Protein AF-A0A6I5CDL0-F1 (afdb_monomer)

Solvent-accessible surface area (backbone atoms only — not comparable to full-atom values): 7994 Å² total; per-residue (Å²): 105,71,70,54,53,53,41,52,72,66,65,59,70,90,68,58,36,69,27,18,25,17,15,25,6,24,58,78,33,23,52,64,50,49,55,54,43,48,54,33,33,76,76,62,32,74,91,63,40,60,92,55,49,63,66,54,26,41,54,48,34,64,11,45,50,50,13,64,75,71,47,25,60,45,36,61,37,51,46,69,58,46,95,45,4,26,60,50,8,37,53,47,34,56,45,36,41,74,72,68,56,21,83,46,57,57,51,29,56,55,83,67,67,88,42,74,68,50,51,50,50,37,49,73,68,64,72,52,76,82,70,83,69,68,70,91,67,50,79,57,88,89,56,94,123

Mean predicted aligned error: 3.12 Å

Secondary structure (DSSP, 8-state):
-HHHHHHHHTT-----GGGEEEEEE-SS-SHHHHHHHHHHHHHH-GGGS-TTHHHHHSTTHHHHHHHHHHT--SEEE----GGGHHHHHHHHHHHHHHTTS-SEEEEEE-----SHHHHHHHHHTT-S----S-GGGS--TT---

Foldseek 3Di:
DVLVVVCVVVVVDDFDQQQEFEQEEEAQFQVVLVVVLVVCCVPPNDVRRDPCSCLRRDRQNVQVVSCVVSSRNLYRHYAHDHPCRFVVSVVVQVVCCVVVSHVYYSGGYDYDPPDPVVVVVCVVVVNAFPDPPDPVPRDDPPDPD

Structure (mmCIF, N/CA/C/O backbone):
data_AF-A0A6I5CDL0-F1
#
_entry.id   AF-A0A6I5CDL0-F1
#
loop_
_atom_site.group_PDB
_atom_site.id
_atom_site.type_symbol
_atom_site.label_atom_id
_atom_site.label_alt_id
_atom_site.label_comp_id
_atom_site.label_asym_id
_atom_site.label_entity_id
_atom_site.label_seq_id
_atom_site.pdbx_PDB_ins_code
_atom_site.Cartn_x
_atom_site.Cartn_y
_atom_site.Cartn_z
_atom_site.occupancy
_atom_site.B_iso_or_equiv
_atom_site.auth_seq_id
_atom_site.auth_comp_id
_atom_site.auth_asym_id
_atom_site.auth_atom_id
_atom_site.pdbx_PDB_model_num
ATOM 1 N N . VAL A 1 1 ? 10.894 3.386 2.087 1.00 89.31 1 VAL A N 1
ATOM 2 C CA . VAL A 1 1 ? 11.680 2.453 2.928 1.00 89.31 1 VAL A CA 1
ATOM 3 C C . VAL A 1 1 ? 11.557 1.040 2.386 1.00 89.31 1 VAL A C 1
ATOM 5 O O . VAL A 1 1 ? 12.428 0.692 1.614 1.00 89.31 1 VAL A O 1
ATOM 8 N N . ALA A 1 2 ? 10.458 0.311 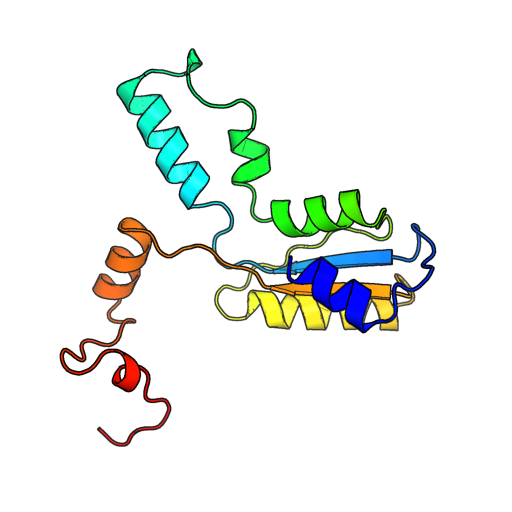2.616 1.00 97.31 2 ALA A N 1
ATOM 9 C CA . ALA A 1 2 ? 10.319 -1.084 2.163 1.00 97.31 2 ALA A CA 1
ATOM 10 C C . ALA A 1 2 ? 10.621 -1.318 0.666 1.00 97.31 2 ALA A C 1
ATOM 12 O O . ALA A 1 2 ? 11.347 -2.240 0.322 1.00 97.31 2 ALA A O 1
ATOM 13 N N . ALA A 1 3 ? 10.133 -0.450 -0.231 1.00 97.31 3 ALA A N 1
ATOM 14 C CA . ALA A 1 3 ? 10.463 -0.539 -1.660 1.00 97.31 3 ALA A CA 1
ATOM 15 C C . ALA A 1 3 ? 11.969 -0.372 -1.945 1.00 97.31 3 ALA A C 1
ATOM 17 O O . ALA A 1 3 ? 12.505 -1.062 -2.802 1.00 97.31 3 ALA A O 1
ATOM 18 N N . ALA A 1 4 ? 12.655 0.498 -1.199 1.00 96.88 4 ALA A N 1
ATOM 19 C CA . ALA A 1 4 ? 14.094 0.717 -1.331 1.00 96.88 4 ALA A CA 1
ATOM 20 C C . ALA A 1 4 ? 14.918 -0.428 -0.754 1.00 96.88 4 ALA A C 1
ATOM 22 O O . ALA A 1 4 ? 15.919 -0.803 -1.351 1.00 96.88 4 ALA A O 1
ATOM 23 N N . GLU A 1 5 ? 14.473 -1.009 0.359 1.00 98.19 5 GLU A N 1
ATOM 24 C CA . GLU A 1 5 ? 15.076 -2.218 0.920 1.00 98.19 5 GLU A CA 1
ATOM 25 C C . GLU A 1 5 ? 14.951 -3.382 -0.067 1.00 98.19 5 GLU A C 1
ATOM 27 O O . GLU A 1 5 ? 15.954 -4.013 -0.376 1.00 98.19 5 GLU A O 1
ATOM 32 N N . ALA A 1 6 ? 13.765 -3.598 -0.647 1.00 97.75 6 ALA A N 1
ATOM 33 C CA . ALA A 1 6 ? 13.554 -4.627 -1.665 1.00 97.75 6 ALA A CA 1
ATOM 34 C C . ALA A 1 6 ? 14.382 -4.379 -2.940 1.00 97.75 6 ALA A C 1
ATOM 36 O O . ALA A 1 6 ? 14.941 -5.312 -3.510 1.00 97.75 6 ALA A O 1
ATOM 37 N N . TRP A 1 7 ? 14.495 -3.124 -3.388 1.00 97.19 7 TRP A N 1
ATOM 38 C CA . TRP A 1 7 ? 15.307 -2.768 -4.556 1.00 97.19 7 TRP A CA 1
ATOM 39 C C . TRP A 1 7 ? 16.807 -2.988 -4.318 1.00 97.19 7 TRP A C 1
ATOM 41 O O . TRP A 1 7 ? 17.519 -3.459 -5.205 1.00 97.19 7 TRP A O 1
ATOM 51 N N . ALA A 1 8 ? 17.289 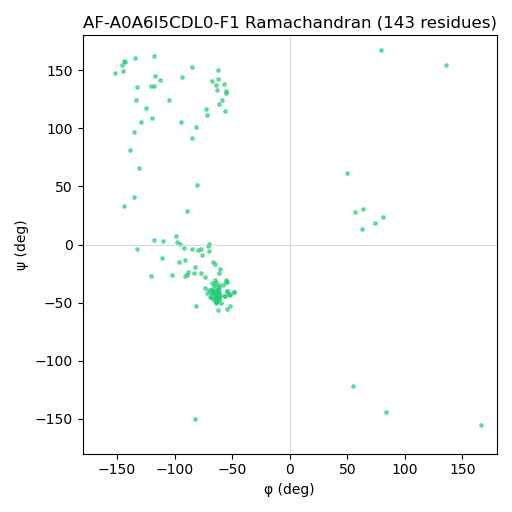-2.661 -3.117 1.00 97.31 8 ALA A N 1
ATOM 52 C CA . ALA A 1 8 ? 18.670 -2.900 -2.715 1.00 97.31 8 ALA A CA 1
ATOM 53 C C . ALA A 1 8 ? 18.969 -4.399 -2.559 1.00 97.31 8 ALA A C 1
ATOM 55 O O . ALA A 1 8 ? 20.008 -4.856 -3.029 1.00 97.31 8 ALA A O 1
ATOM 56 N N . ASP A 1 9 ? 18.050 -5.163 -1.964 1.00 98.12 9 ASP A N 1
ATOM 57 C CA . ASP A 1 9 ? 18.149 -6.622 -1.820 1.00 98.12 9 ASP A CA 1
ATOM 58 C C . ASP A 1 9 ? 18.208 -7.332 -3.185 1.00 98.12 9 ASP A C 1
ATOM 60 O O . ASP A 1 9 ? 18.975 -8.271 -3.377 1.00 98.12 9 ASP A O 1
ATOM 64 N N . ALA A 1 10 ? 17.500 -6.800 -4.187 1.00 96.94 10 ALA A N 1
ATOM 65 C CA . ALA A 1 10 ? 17.584 -7.254 -5.576 1.00 96.94 10 ALA A CA 1
ATOM 66 C C . ALA A 1 10 ? 18.915 -6.906 -6.284 1.00 96.94 10 ALA A C 1
ATOM 68 O O . ALA A 1 10 ? 19.078 -7.217 -7.464 1.00 96.94 10 ALA A O 1
ATOM 69 N N . GLY A 1 11 ? 19.861 -6.251 -5.602 1.00 96.81 11 GLY A N 1
ATOM 70 C CA . GLY A 1 11 ? 21.152 -5.851 -6.163 1.00 96.81 11 GLY A CA 1
ATOM 71 C C . GLY A 1 11 ? 21.107 -4.568 -6.995 1.00 96.81 11 GLY A C 1
ATOM 72 O O . GLY A 1 11 ? 21.968 -4.378 -7.851 1.00 96.81 11 GLY A O 1
ATOM 73 N N . THR A 1 12 ? 20.117 -3.695 -6.764 1.00 92.31 12 THR A N 1
ATOM 74 C CA . THR A 1 12 ? 19.913 -2.430 -7.499 1.00 92.31 12 THR A CA 1
ATOM 75 C C . THR A 1 12 ? 19.946 -2.619 -9.021 1.00 92.31 12 THR A C 1
ATOM 77 O O . THR A 1 12 ? 20.836 -2.087 -9.686 1.00 92.31 12 THR A O 1
ATOM 80 N N . PRO A 1 13 ? 19.018 -3.412 -9.583 1.00 92.19 13 PRO A N 1
ATOM 81 C CA . PRO A 1 13 ? 19.059 -3.762 -10.994 1.00 92.19 13 PRO A CA 1
ATOM 82 C C . PRO A 1 13 ? 18.919 -2.521 -11.882 1.00 92.19 13 PRO A C 1
ATOM 84 O O . PRO A 1 13 ? 18.127 -1.620 -11.598 1.00 92.19 13 PRO A O 1
ATOM 87 N N . GLU A 1 14 ? 19.645 -2.505 -12.997 1.00 92.25 14 GLU A N 1
ATOM 88 C CA . GLU A 1 14 ? 19.328 -1.603 -14.101 1.00 92.25 14 GLU A CA 1
ATOM 89 C C . GLU A 1 14 ? 18.060 -2.122 -14.789 1.00 92.25 14 GLU A C 1
ATOM 91 O O . GLU A 1 14 ? 18.036 -3.234 -15.317 1.00 92.25 14 GLU A O 1
ATOM 96 N N . ALA A 1 15 ? 16.990 -1.330 -14.750 1.00 93.19 15 ALA A N 1
ATOM 97 C CA . ALA A 1 15 ? 15.717 -1.657 -15.376 1.00 93.19 15 ALA A CA 1
ATOM 98 C C . ALA A 1 15 ? 15.365 -0.587 -16.410 1.00 93.19 15 ALA A C 1
ATOM 100 O O . ALA A 1 15 ? 15.496 0.607 -16.138 1.00 93.19 15 ALA A O 1
ATOM 101 N N . ASP A 1 16 ? 14.898 -1.014 -17.583 1.00 97.50 16 ASP A N 1
ATOM 102 C CA . ASP A 1 16 ? 14.316 -0.104 -18.567 1.00 97.50 16 ASP A CA 1
ATOM 103 C C . ASP A 1 16 ? 13.073 0.573 -17.948 1.00 97.50 16 ASP A C 1
ATOM 105 O O . ASP A 1 16 ? 12.139 -0.135 -17.550 1.00 97.50 16 ASP A O 1
ATOM 109 N N . PRO A 1 17 ? 13.035 1.918 -17.854 1.00 97.94 17 PRO A N 1
ATOM 110 C CA . PRO A 1 17 ? 11.890 2.665 -17.340 1.00 97.94 17 PRO A CA 1
ATOM 111 C C . PRO A 1 17 ? 10.549 2.243 -17.947 1.00 97.94 17 PRO A C 1
ATOM 113 O O . PRO A 1 17 ? 9.561 2.115 -17.222 1.00 97.94 17 PRO A O 1
ATOM 116 N N . ASP A 1 18 ? 10.510 1.979 -19.255 1.00 98.50 18 ASP A N 1
ATOM 117 C CA . ASP A 1 18 ? 9.283 1.635 -19.983 1.00 98.50 18 ASP A CA 1
ATOM 118 C C . ASP A 1 18 ? 8.882 0.158 -19.795 1.00 98.50 18 ASP A C 1
ATOM 120 O O . ASP A 1 18 ? 7.809 -0.264 -20.227 1.00 98.50 18 ASP A O 1
ATOM 124 N N . ARG A 1 19 ? 9.718 -0.623 -19.095 1.00 98.44 19 A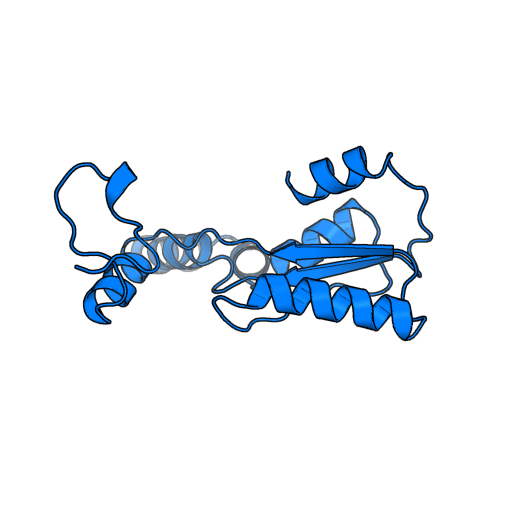RG A N 1
ATOM 125 C CA . ARG A 1 19 ? 9.493 -2.025 -18.700 1.00 98.44 19 ARG A CA 1
ATOM 126 C C . ARG A 1 19 ? 9.457 -2.216 -17.181 1.00 98.44 19 ARG A C 1
ATOM 128 O O . ARG A 1 19 ? 9.339 -3.348 -16.710 1.00 98.44 19 ARG A O 1
ATOM 135 N N . LEU A 1 20 ? 9.545 -1.128 -16.418 1.00 98.69 20 LEU A N 1
ATOM 136 C CA . LEU A 1 20 ? 9.461 -1.113 -14.964 1.00 98.69 20 LEU A CA 1
ATOM 137 C C . LEU A 1 20 ? 8.095 -0.579 -14.529 1.00 98.69 20 LEU A C 1
ATOM 139 O O . LEU A 1 20 ? 7.711 0.536 -14.890 1.00 98.69 20 LEU A O 1
ATOM 143 N N . ALA A 1 21 ? 7.374 -1.355 -13.720 1.00 98.62 21 ALA A N 1
ATOM 144 C CA . ALA A 1 21 ? 6.104 -0.944 -13.120 1.00 98.62 21 ALA A CA 1
ATOM 145 C C . ALA A 1 21 ? 6.169 -0.918 -11.584 1.00 98.62 21 ALA A C 1
ATOM 147 O O . ALA A 1 21 ? 7.013 -1.565 -10.958 1.00 98.62 21 ALA A O 1
ATOM 148 N N . SER A 1 22 ? 5.222 -0.216 -10.963 1.00 98.69 22 SER A N 1
ATOM 149 C CA . SER A 1 22 ? 4.937 -0.321 -9.531 1.00 98.69 22 SER A CA 1
ATOM 150 C C . SER A 1 22 ? 3.509 -0.820 -9.308 1.00 98.69 22 SER A C 1
ATOM 152 O O . SER A 1 22 ? 2.566 -0.389 -9.968 1.00 98.69 22 SER A O 1
ATOM 154 N N . ALA A 1 23 ? 3.333 -1.746 -8.368 1.00 98.75 23 ALA A N 1
ATOM 155 C CA . ALA A 1 23 ? 2.032 -2.281 -7.985 1.00 98.75 23 ALA A CA 1
ATOM 156 C C . ALA A 1 23 ? 1.948 -2.353 -6.459 1.00 98.75 23 ALA A C 1
ATOM 158 O O . ALA A 1 23 ? 2.427 -3.300 -5.842 1.00 98.75 23 ALA A O 1
ATOM 159 N N . VAL A 1 24 ? 1.351 -1.348 -5.821 1.00 98.69 24 VAL A N 1
ATOM 160 C CA . VAL A 1 24 ? 1.280 -1.286 -4.354 1.00 98.69 24 VAL A CA 1
ATOM 161 C C . VAL A 1 24 ? -0.157 -1.145 -3.902 1.00 98.69 24 VAL A C 1
ATOM 163 O O . VAL A 1 24 ? -0.811 -0.153 -4.212 1.00 98.69 24 VAL A O 1
ATOM 166 N N . GLY A 1 25 ? -0.631 -2.142 -3.159 1.00 98.56 25 GLY A N 1
ATOM 167 C CA . GLY A 1 25 ? -1.952 -2.137 -2.549 1.00 98.56 25 GLY A CA 1
ATOM 168 C C . GLY A 1 25 ? -1.977 -1.410 -1.205 1.00 98.56 25 GLY A C 1
ATOM 169 O O . GLY A 1 25 ? -0.991 -1.367 -0.467 1.00 98.56 25 GLY A O 1
ATOM 170 N N . THR A 1 26 ? -3.138 -0.872 -0.857 1.00 98.44 26 THR A N 1
ATOM 171 C CA . THR A 1 26 ? -3.440 -0.329 0.474 1.00 98.44 26 THR A CA 1
ATOM 172 C C . THR A 1 26 ? -4.898 -0.629 0.812 1.00 98.44 26 THR A C 1
ATOM 174 O O . THR A 1 26 ? -5.685 -0.931 -0.089 1.00 98.44 26 THR A O 1
ATOM 177 N N . GLY A 1 27 ? -5.265 -0.638 2.092 1.00 97.12 27 GLY A N 1
ATOM 178 C CA . GLY A 1 27 ? -6.653 -0.822 2.506 1.00 97.12 27 GLY A CA 1
ATOM 179 C C . GLY A 1 27 ? -7.427 0.487 2.409 1.00 97.12 27 GLY A C 1
ATOM 180 O O . GLY A 1 27 ? -8.476 0.539 1.773 1.00 97.12 27 GLY A O 1
ATOM 181 N N . ILE A 1 28 ? -6.894 1.545 3.025 1.00 95.94 28 ILE A N 1
ATOM 182 C CA . ILE A 1 28 ? -7.587 2.835 3.174 1.00 95.94 28 ILE A CA 1
ATOM 183 C C . ILE A 1 28 ? -6.809 3.992 2.525 1.00 95.94 28 ILE A C 1
ATOM 185 O O . ILE A 1 28 ? -7.411 4.969 2.081 1.00 95.94 28 ILE A O 1
ATOM 189 N N . GLY A 1 29 ? -5.481 3.897 2.417 1.00 96.25 29 GLY A N 1
ATOM 190 C CA . GLY A 1 29 ? -4.640 4.980 1.904 1.00 96.25 29 GLY A CA 1
ATOM 191 C C . GLY A 1 29 ? -4.294 6.017 2.976 1.00 96.25 29 GLY A C 1
ATOM 192 O O . GLY A 1 29 ? -4.065 5.687 4.140 1.00 96.25 29 GLY A O 1
ATOM 193 N N . GLY A 1 30 ? -4.214 7.297 2.605 1.00 97.00 30 GLY A N 1
ATOM 194 C CA . GLY A 1 30 ? -3.704 8.350 3.490 1.00 97.00 30 GLY A CA 1
ATOM 195 C C . GLY A 1 30 ? -4.720 8.874 4.511 1.00 97.00 30 GLY A C 1
ATOM 196 O O . GLY A 1 30 ? -4.895 10.085 4.640 1.00 97.00 30 GLY A O 1
ATOM 197 N N . VAL A 1 31 ? -5.365 7.986 5.275 1.00 97.12 31 VAL A N 1
ATOM 198 C CA . VAL A 1 31 ? -6.422 8.337 6.246 1.00 97.12 31 VAL A CA 1
ATOM 199 C C . VAL A 1 31 ? -5.957 9.325 7.316 1.00 97.12 31 VAL A C 1
ATOM 201 O O . VAL A 1 31 ? -6.705 10.212 7.711 1.00 97.12 31 VAL A O 1
ATOM 204 N N . ARG A 1 32 ? -4.698 9.239 7.759 1.00 96.62 32 ARG A N 1
ATOM 205 C CA . ARG A 1 32 ? -4.139 10.200 8.725 1.00 96.62 32 ARG A CA 1
ATOM 206 C C . ARG A 1 32 ? -4.076 11.615 8.156 1.00 96.62 32 ARG A C 1
ATOM 208 O O . ARG A 1 32 ? -4.297 12.569 8.893 1.00 96.62 32 ARG A O 1
ATOM 215 N N . THR A 1 33 ? -3.778 11.742 6.863 1.00 97.25 33 THR A N 1
ATOM 216 C CA . THR A 1 33 ? -3.802 13.029 6.161 1.00 97.25 33 THR A CA 1
ATOM 217 C C . THR A 1 33 ? -5.224 13.552 6.075 1.00 97.25 33 THR A C 1
ATOM 219 O O . THR A 1 33 ? -5.441 14.710 6.403 1.00 97.25 33 THR A O 1
ATOM 222 N N . LEU A 1 34 ? -6.175 12.699 5.677 1.00 97.62 34 LEU A N 1
ATOM 223 C CA . LEU A 1 34 ? -7.582 13.075 5.586 1.00 97.62 34 LEU A CA 1
ATOM 224 C C . LEU A 1 34 ? -8.081 13.656 6.913 1.00 97.62 34 LEU A C 1
ATOM 226 O O . LEU A 1 34 ? -8.518 14.795 6.930 1.00 97.62 34 LEU A O 1
ATOM 230 N N . LEU A 1 35 ? -7.930 12.916 8.015 1.00 97.50 35 LEU A N 1
ATOM 231 C CA . LEU A 1 35 ? -8.411 13.346 9.334 1.00 97.50 35 LEU A CA 1
ATOM 232 C C . LEU A 1 35 ? -7.745 14.645 9.800 1.00 97.50 35 LEU A C 1
ATOM 234 O O . LEU A 1 35 ? -8.413 15.565 10.246 1.00 97.50 35 LEU A O 1
ATOM 238 N N . LYS A 1 36 ? -6.423 14.753 9.642 1.00 97.38 36 LYS A N 1
ATOM 239 C CA . LYS A 1 36 ? -5.690 15.959 10.038 1.00 97.38 36 LYS A CA 1
ATOM 240 C C . LYS A 1 36 ? -6.132 17.189 9.239 1.00 97.38 36 LYS A C 1
ATOM 242 O O . LYS A 1 36 ? -6.228 18.279 9.791 1.00 97.38 36 LYS A O 1
ATOM 247 N N . GLU A 1 37 ? -6.277 17.058 7.925 1.00 98.25 37 GLU A N 1
ATOM 248 C CA . GLU A 1 37 ? -6.615 18.201 7.071 1.00 98.25 37 GLU A CA 1
ATOM 249 C C . GLU A 1 37 ? -8.106 18.559 7.165 1.00 98.25 37 GLU A C 1
ATOM 251 O O . GLU A 1 37 ? -8.447 19.726 6.982 1.00 98.25 37 GLU A O 1
ATOM 256 N N . ASP A 1 38 ? -8.960 17.600 7.532 1.00 98.06 38 ASP A N 1
ATOM 257 C CA . ASP A 1 38 ? -10.349 17.828 7.941 1.00 98.06 38 ASP A CA 1
ATOM 258 C C . ASP A 1 38 ? -10.415 18.657 9.237 1.00 98.06 38 ASP A C 1
ATOM 260 O O . ASP A 1 38 ? -10.994 19.743 9.231 1.00 98.06 38 ASP A O 1
ATOM 264 N N . ASP A 1 39 ? -9.671 18.273 10.285 1.00 98.06 39 ASP A N 1
ATOM 265 C CA . ASP A 1 39 ? -9.552 19.071 11.520 1.00 98.06 39 ASP A CA 1
ATOM 266 C C . ASP A 1 39 ? -9.082 20.512 11.223 1.00 98.06 39 ASP A C 1
ATOM 268 O O . ASP A 1 39 ? -9.557 21.488 11.810 1.00 98.06 39 ASP A O 1
ATOM 272 N N . VAL A 1 40 ? -8.131 20.682 10.296 1.00 98.44 40 VAL A N 1
ATOM 273 C CA . VAL A 1 40 ? -7.638 22.006 9.876 1.00 98.44 40 VAL A CA 1
ATOM 274 C C . VAL A 1 40 ? -8.713 22.796 9.132 1.00 98.44 40 VAL A C 1
ATOM 276 O O . VAL A 1 40 ? -8.825 24.008 9.340 1.00 98.44 40 VAL A O 1
ATOM 279 N N . LEU A 1 41 ? -9.494 22.144 8.269 1.00 98.38 41 LEU A N 1
ATOM 280 C CA . LEU A 1 41 ? -10.596 22.782 7.558 1.00 98.38 41 LEU A CA 1
ATOM 281 C C . LEU A 1 41 ? -11.642 23.311 8.545 1.00 98.38 41 LEU A C 1
ATOM 283 O O . LEU A 1 41 ? -12.045 24.469 8.420 1.00 98.38 41 LEU A O 1
ATOM 287 N N . GLU A 1 42 ? -12.022 22.506 9.537 1.00 98.31 42 GLU A N 1
ATOM 288 C CA . GLU A 1 42 ? -13.018 22.872 10.547 1.00 98.31 42 GLU A CA 1
ATOM 289 C C . GLU A 1 42 ? -12.524 23.978 11.487 1.00 98.31 42 GLU A C 1
ATOM 291 O O . GLU A 1 42 ? -13.240 24.942 11.761 1.00 98.31 42 GLU A O 1
ATOM 296 N N . THR A 1 43 ? -11.283 23.873 11.968 1.00 98.44 43 THR A N 1
ATOM 297 C CA . THR A 1 43 ? -10.764 24.769 13.015 1.00 98.44 43 THR A CA 1
ATOM 298 C C . THR A 1 43 ? -10.114 26.043 12.479 1.00 98.44 43 THR A C 1
ATOM 300 O O . THR A 1 43 ? -10.066 27.053 13.183 1.00 98.44 43 THR A O 1
ATOM 303 N N . ALA A 1 44 ? -9.591 26.019 11.250 1.00 97.81 44 ALA A N 1
ATOM 304 C CA . ALA A 1 44 ? -8.764 27.095 10.703 1.00 97.81 44 ALA A CA 1
ATOM 305 C C . ALA A 1 44 ? -9.159 27.541 9.280 1.00 97.81 44 ALA A C 1
ATOM 307 O O . ALA A 1 44 ? -8.599 28.518 8.766 1.00 97.81 44 ALA A O 1
ATOM 308 N N . GLY A 1 45 ? -10.138 26.875 8.659 1.00 97.75 45 GLY A N 1
ATOM 309 C CA . GLY A 1 45 ? -10.733 27.250 7.379 1.00 97.75 45 GLY A CA 1
ATOM 310 C C . GLY A 1 45 ? -9.916 26.862 6.141 1.00 97.75 45 GLY A C 1
ATOM 311 O O . GLY A 1 45 ? -8.724 26.554 6.193 1.00 97.75 45 GLY A O 1
ATOM 312 N N . LEU A 1 46 ? -10.563 26.953 4.973 1.00 97.69 46 LEU A N 1
ATOM 313 C CA . LEU A 1 46 ? -10.061 26.477 3.672 1.00 97.69 46 LEU A CA 1
ATOM 314 C C . LEU A 1 46 ? -8.624 26.905 3.341 1.00 97.69 46 LEU A C 1
ATOM 316 O O . LEU A 1 46 ? -7.842 26.117 2.821 1.00 97.69 46 LEU A O 1
ATOM 320 N N . ARG A 1 47 ? -8.252 28.156 3.642 1.00 97.81 47 ARG A N 1
ATOM 321 C CA . ARG A 1 47 ? -6.923 28.703 3.308 1.00 97.81 47 ARG A CA 1
ATOM 322 C C . ARG A 1 47 ? -5.772 28.001 4.035 1.00 97.81 47 ARG A C 1
ATOM 324 O O . ARG A 1 47 ? -4.621 28.210 3.659 1.00 97.81 47 ARG A O 1
ATOM 331 N N . ARG A 1 48 ? -6.060 27.252 5.103 1.00 98.06 48 ARG A N 1
ATOM 332 C CA . ARG A 1 48 ? -5.060 26.555 5.919 1.00 98.06 48 ARG A CA 1
ATOM 333 C C . ARG A 1 48 ? -4.874 25.094 5.532 1.00 98.06 48 ARG A C 1
ATOM 335 O O . ARG A 1 48 ? -3.846 24.534 5.906 1.00 98.06 48 ARG A O 1
ATOM 342 N N . VAL A 1 49 ? -5.800 24.527 4.762 1.00 98.19 49 VAL A N 1
ATOM 343 C CA . VAL A 1 49 ? -5.685 23.173 4.216 1.00 98.19 49 VAL A CA 1
ATOM 344 C C . VAL A 1 49 ? -4.484 23.102 3.275 1.00 98.19 49 VAL A C 1
ATOM 346 O O . VAL A 1 49 ? -4.274 23.968 2.422 1.00 98.19 49 VAL A O 1
ATOM 349 N N . SER A 1 50 ? -3.671 22.064 3.435 1.00 98.00 50 SER A N 1
ATOM 350 C CA . SER A 1 50 ? -2.473 21.858 2.632 1.00 98.00 50 SER A CA 1
ATOM 351 C C . SER A 1 50 ? -2.827 21.626 1.155 1.00 98.00 50 SER A C 1
ATOM 353 O O . SER A 1 50 ? -3.692 20.802 0.850 1.00 98.00 50 SER A O 1
ATOM 355 N N . PRO A 1 51 ? -2.102 22.224 0.191 1.00 97.31 51 PRO A N 1
ATOM 356 C CA . PRO A 1 51 ? -2.273 21.896 -1.229 1.00 97.31 51 PRO A CA 1
ATOM 357 C C . PRO A 1 51 ? -1.836 20.458 -1.556 1.00 97.31 51 PRO A C 1
ATOM 359 O O . PRO A 1 51 ? -2.173 19.925 -2.608 1.00 97.31 51 PRO A O 1
ATOM 362 N N . ARG A 1 52 ? -1.091 19.808 -0.651 1.00 97.38 52 ARG A N 1
ATOM 363 C CA . ARG A 1 52 ? -0.672 18.406 -0.788 1.00 97.38 52 ARG A CA 1
ATOM 364 C C . ARG A 1 52 ? -1.719 17.413 -0.287 1.00 97.38 52 ARG A C 1
ATOM 366 O O . ARG A 1 52 ? -1.493 16.217 -0.421 1.00 97.38 52 ARG A O 1
ATOM 373 N N . THR A 1 53 ? -2.835 17.883 0.274 1.00 97.44 53 THR A N 1
ATOM 374 C CA . THR A 1 53 ? -3.873 17.033 0.879 1.00 97.44 53 THR A CA 1
ATOM 375 C C . THR A 1 53 ? -4.318 15.928 -0.070 1.00 97.44 53 THR A C 1
ATOM 377 O O . THR A 1 53 ? -4.210 14.757 0.278 1.00 97.44 53 THR A O 1
ATOM 380 N N . VAL A 1 54 ? -4.706 16.282 -1.300 1.00 97.56 54 VAL A N 1
ATOM 381 C CA . VAL A 1 54 ? -5.159 15.308 -2.305 1.00 97.56 54 VAL A CA 1
ATOM 382 C C . VAL A 1 54 ? -4.043 14.312 -2.674 1.00 97.56 54 VAL A C 1
ATOM 384 O O . VAL A 1 54 ? -4.239 13.121 -2.438 1.00 97.56 54 VAL A O 1
ATOM 387 N N . PRO A 1 55 ? -2.847 14.737 -3.132 1.00 96.31 55 PRO A N 1
ATOM 388 C CA . PRO A 1 55 ? -1.749 13.807 -3.412 1.00 96.31 55 PRO A CA 1
ATOM 389 C C . PRO A 1 55 ? -1.345 12.895 -2.247 1.00 96.31 55 PRO A C 1
ATOM 391 O O . PRO A 1 55 ? -0.874 11.790 -2.480 1.00 96.31 55 PRO A O 1
ATOM 394 N N . MET A 1 56 ? -1.492 13.348 -0.999 1.00 96.94 56 MET A N 1
ATOM 395 C CA . MET A 1 56 ? -1.094 12.580 0.184 1.00 96.94 56 MET A CA 1
ATOM 396 C C . MET A 1 56 ? -2.188 11.649 0.720 1.00 96.94 56 MET A C 1
ATOM 398 O O . MET A 1 56 ? -1.856 10.700 1.428 1.00 96.94 56 MET A O 1
ATOM 402 N N . LEU A 1 57 ? -3.470 11.921 0.450 1.00 96.25 57 LEU A N 1
ATOM 403 C CA . LEU A 1 57 ? -4.575 11.066 0.906 1.00 96.25 57 LEU A CA 1
ATOM 404 C C . LEU A 1 57 ? -4.948 9.984 -0.107 1.00 96.25 57 LEU A C 1
ATOM 406 O O . LEU A 1 57 ? -5.453 8.934 0.288 1.00 96.25 57 LEU A O 1
ATOM 410 N N . MET A 1 58 ? -4.705 10.238 -1.397 1.00 97.56 58 MET A N 1
ATOM 411 C CA . MET A 1 58 ? -5.075 9.332 -2.480 1.00 97.56 58 MET A CA 1
ATOM 412 C C . MET A 1 58 ? -4.475 7.928 -2.265 1.00 97.56 58 MET A C 1
ATOM 414 O O . MET A 1 58 ? -3.266 7.815 -2.050 1.00 97.56 58 MET A O 1
ATOM 418 N N . PRO A 1 59 ? -5.270 6.845 -2.369 1.00 97.56 59 PRO A N 1
ATOM 419 C CA . PRO A 1 59 ? -4.775 5.483 -2.158 1.00 97.56 59 PRO A CA 1
ATOM 420 C C . PRO A 1 59 ? -3.586 5.107 -3.049 1.00 97.56 59 PRO A C 1
ATOM 422 O O . PRO A 1 59 ? -2.697 4.375 -2.621 1.00 97.56 59 PRO A O 1
ATOM 425 N N . ASN A 1 60 ? -3.523 5.648 -4.269 1.00 97.94 60 ASN A N 1
ATOM 426 C CA . ASN A 1 60 ? -2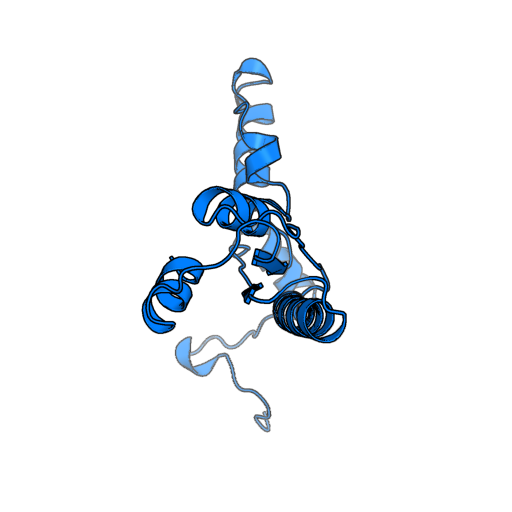.437 5.372 -5.207 1.00 97.94 60 ASN A CA 1
ATOM 427 C C . ASN A 1 60 ? -1.127 6.118 -4.918 1.00 97.94 60 ASN A C 1
ATOM 429 O O . ASN A 1 60 ? -0.134 5.874 -5.602 1.00 97.94 60 ASN A O 1
ATOM 433 N N . ALA A 1 61 ? -1.084 6.994 -3.909 1.00 97.44 61 ALA A N 1
ATOM 434 C CA . ALA A 1 61 ? 0.087 7.816 -3.606 1.00 97.44 61 ALA A CA 1
ATOM 435 C C . ALA A 1 61 ? 1.366 6.988 -3.408 1.00 97.44 61 ALA A C 1
ATOM 437 O O . ALA A 1 61 ? 2.424 7.369 -3.900 1.00 97.44 61 ALA A O 1
ATOM 438 N N . ALA A 1 62 ? 1.277 5.833 -2.739 1.00 97.31 62 ALA A N 1
ATOM 439 C CA . ALA A 1 62 ? 2.433 4.969 -2.509 1.00 97.31 62 ALA A CA 1
ATOM 440 C C . ALA A 1 62 ? 3.004 4.397 -3.819 1.00 97.31 62 ALA A C 1
ATOM 442 O O . ALA A 1 62 ? 4.206 4.504 -4.061 1.00 97.31 62 ALA A O 1
ATOM 443 N N . ALA A 1 63 ? 2.147 3.842 -4.684 1.00 98.25 63 ALA A N 1
ATOM 444 C CA . ALA A 1 63 ? 2.566 3.313 -5.981 1.00 98.25 63 ALA A CA 1
ATOM 445 C C . ALA A 1 63 ? 3.126 4.422 -6.885 1.00 98.25 63 ALA A C 1
ATOM 447 O O . ALA A 1 63 ? 4.154 4.226 -7.536 1.00 98.25 63 ALA A O 1
ATOM 448 N N . SER A 1 64 ? 2.493 5.600 -6.885 1.00 98.00 64 SER A N 1
ATOM 449 C CA . SER A 1 64 ? 2.943 6.762 -7.655 1.00 98.00 64 SER A CA 1
ATOM 450 C C . SER A 1 64 ? 4.290 7.304 -7.171 1.00 98.00 64 SER A C 1
ATOM 452 O O . SER A 1 64 ? 5.143 7.604 -7.998 1.00 98.00 64 SER A O 1
ATOM 454 N N . LEU A 1 65 ? 4.528 7.386 -5.858 1.00 97.44 65 LEU A N 1
ATOM 455 C CA . LEU A 1 65 ? 5.823 7.817 -5.315 1.00 97.44 65 LEU A CA 1
ATOM 456 C C . LEU A 1 65 ? 6.946 6.845 -5.681 1.00 97.44 65 LEU A C 1
ATOM 458 O O . LEU A 1 65 ? 8.022 7.287 -6.063 1.00 97.44 65 LEU A O 1
ATOM 462 N N . ILE A 1 66 ? 6.688 5.537 -5.623 1.00 97.94 66 ILE A N 1
ATOM 463 C CA . ILE A 1 66 ? 7.647 4.518 -6.073 1.00 97.94 66 ILE A CA 1
ATOM 464 C C . ILE A 1 66 ? 7.911 4.661 -7.575 1.00 97.94 66 ILE A C 1
ATOM 466 O O . ILE A 1 66 ? 9.056 4.602 -8.005 1.00 97.94 66 ILE A O 1
ATOM 470 N N . SER A 1 67 ? 6.873 4.895 -8.378 1.00 97.94 67 SER A N 1
ATOM 471 C CA . SER A 1 67 ? 7.041 5.116 -9.816 1.00 97.94 67 SER A CA 1
ATOM 472 C C . SER A 1 67 ? 7.902 6.346 -10.115 1.00 97.94 67 SER A C 1
ATOM 474 O O . SER A 1 67 ? 8.791 6.264 -10.959 1.00 97.94 67 SER A O 1
ATOM 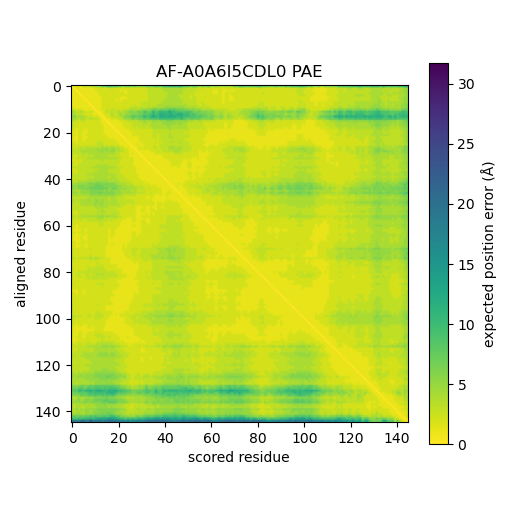476 N N . ILE A 1 68 ? 7.715 7.445 -9.379 1.00 97.69 68 ILE A N 1
ATOM 477 C CA . ILE A 1 68 ? 8.553 8.647 -9.497 1.00 97.69 68 ILE A CA 1
ATOM 478 C C . ILE A 1 68 ? 10.002 8.352 -9.087 1.00 97.69 68 ILE A C 1
ATOM 480 O O . ILE A 1 68 ? 10.916 8.707 -9.826 1.00 97.69 68 ILE A O 1
ATOM 484 N N . GLU A 1 69 ? 10.207 7.697 -7.943 1.00 97.00 69 GLU A N 1
ATOM 485 C CA . GLU A 1 69 ? 11.536 7.433 -7.373 1.00 97.00 69 GLU A CA 1
ATOM 486 C C . GLU A 1 69 ? 12.395 6.534 -8.273 1.00 97.00 69 GLU A C 1
ATOM 488 O O . GLU A 1 69 ? 13.567 6.820 -8.498 1.00 97.00 69 GLU A O 1
ATOM 493 N N . TYR A 1 70 ? 11.808 5.467 -8.821 1.00 96.75 70 TYR A N 1
ATOM 494 C CA . TYR A 1 70 ? 12.529 4.484 -9.642 1.00 96.75 70 TYR A CA 1
ATOM 495 C C . TYR A 1 70 ? 12.372 4.712 -11.148 1.00 96.75 70 TYR A C 1
ATOM 497 O O . TYR A 1 70 ? 12.869 3.923 -11.946 1.00 96.75 70 TYR A O 1
ATOM 505 N N . GLY A 1 71 ? 11.664 5.768 -11.559 1.00 96.62 71 GLY A N 1
ATOM 506 C CA . GLY A 1 71 ? 11.385 6.038 -12.968 1.00 96.62 71 GLY A CA 1
ATOM 507 C C . GLY A 1 71 ? 10.527 4.961 -13.642 1.00 96.62 71 GLY A C 1
ATOM 508 O O . GLY A 1 71 ? 10.681 4.735 -14.835 1.00 96.62 71 GLY A O 1
ATOM 509 N N . ALA A 1 72 ? 9.633 4.299 -12.905 1.00 97.69 72 ALA A N 1
ATOM 510 C CA . ALA A 1 72 ? 8.766 3.245 -13.431 1.00 97.69 72 ALA A CA 1
ATOM 511 C C . ALA A 1 72 ? 7.674 3.838 -14.339 1.00 97.69 72 ALA A C 1
ATOM 513 O O . ALA A 1 72 ? 6.780 4.536 -13.850 1.00 97.69 72 ALA A O 1
ATOM 514 N N . ARG A 1 73 ? 7.730 3.570 -15.647 1.00 98.44 73 ARG A N 1
ATOM 515 C CA . ARG A 1 73 ? 6.815 4.126 -16.664 1.00 98.44 73 ARG A CA 1
ATOM 516 C C . ARG A 1 73 ? 5.870 3.095 -17.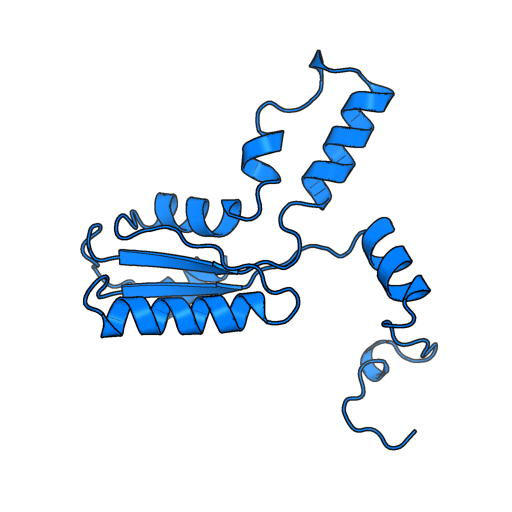270 1.00 98.44 73 ARG A C 1
ATOM 518 O O . ARG A 1 73 ? 4.879 3.496 -17.874 1.00 98.44 73 ARG A O 1
ATOM 525 N N . ALA A 1 74 ? 6.092 1.801 -17.033 1.00 97.81 74 ALA A N 1
ATOM 526 C CA . ALA A 1 74 ? 5.168 0.741 -17.453 1.00 97.81 74 ALA A CA 1
ATOM 527 C C . ALA A 1 74 ? 3.842 0.734 -16.655 1.00 97.81 74 ALA A C 1
ATOM 529 O O . ALA A 1 74 ? 2.916 -0.016 -16.960 1.00 97.81 74 ALA A O 1
ATOM 530 N N . GLY A 1 75 ? 3.733 1.582 -15.628 1.00 97.50 75 GLY A N 1
ATOM 531 C CA . GLY A 1 75 ? 2.490 1.873 -14.919 1.00 97.50 75 GLY A CA 1
ATOM 532 C C . GLY A 1 75 ? 2.651 1.891 -13.402 1.00 97.50 75 GLY A C 1
ATOM 533 O O . GLY A 1 75 ? 3.537 1.245 -12.841 1.00 97.50 75 GLY A O 1
ATOM 534 N N . ALA A 1 76 ? 1.762 2.636 -12.743 1.00 98.44 76 ALA A N 1
ATOM 535 C CA . ALA A 1 76 ? 1.640 2.691 -11.291 1.00 98.44 76 ALA A CA 1
ATOM 536 C C . ALA A 1 76 ? 0.238 2.225 -10.890 1.00 98.44 76 ALA A C 1
ATOM 538 O O . ALA A 1 76 ? -0.752 2.920 -11.124 1.00 98.44 76 ALA A O 1
ATOM 539 N N . TYR A 1 77 ? 0.159 1.037 -10.299 1.00 98.62 77 TYR A N 1
ATOM 540 C CA . TYR A 1 77 ? -1.092 0.355 -9.997 1.00 98.62 77 TYR A CA 1
ATOM 541 C C . TYR A 1 77 ? -1.333 0.260 -8.492 1.00 98.62 77 TYR A C 1
ATOM 543 O O . TYR A 1 77 ? -0.421 0.003 -7.702 1.00 98.62 77 TYR A O 1
ATOM 551 N N . THR A 1 78 ? -2.593 0.418 -8.094 1.00 98.69 78 THR A N 1
ATOM 552 C CA . THR A 1 78 ? -3.019 0.338 -6.691 1.00 98.69 78 THR A CA 1
ATOM 553 C C . THR A 1 78 ? -4.327 -0.432 -6.597 1.00 98.69 78 THR A C 1
ATOM 555 O O . THR A 1 78 ? -5.396 0.178 -6.549 1.00 98.69 78 THR A O 1
ATOM 558 N N . PRO A 1 79 ? -4.275 -1.774 -6.612 1.00 98.25 79 PRO A N 1
ATOM 559 C CA . PRO A 1 79 ? -5.453 -2.567 -6.309 1.00 98.25 79 PRO A CA 1
ATOM 560 C C . PRO A 1 79 ? -5.841 -2.389 -4.837 1.00 98.25 79 PRO A C 1
ATOM 562 O O . PRO A 1 79 ? -4.985 -2.312 -3.950 1.00 98.25 79 PRO A O 1
ATOM 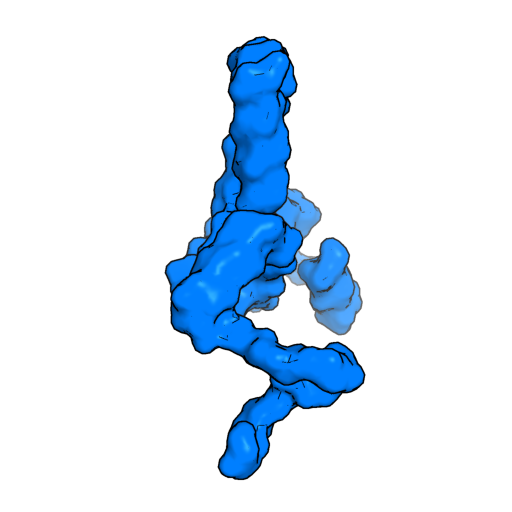565 N N . VAL A 1 80 ? -7.148 -2.309 -4.591 1.00 98.31 80 VAL A N 1
ATOM 566 C CA . VAL A 1 80 ? -7.725 -2.110 -3.260 1.00 98.31 80 VAL A CA 1
ATOM 567 C C . VAL A 1 80 ? -8.802 -3.168 -3.038 1.00 98.31 80 VAL A C 1
ATOM 569 O O . VAL A 1 80 ? -9.902 -3.078 -3.576 1.00 98.31 80 VAL A O 1
ATOM 572 N N . SER A 1 81 ? -8.475 -4.163 -2.217 1.00 98.19 81 SER A N 1
ATOM 573 C CA . SER A 1 81 ? -9.349 -5.264 -1.795 1.00 98.19 81 SER A CA 1
ATOM 574 C C . SER A 1 81 ? -9.238 -5.521 -0.287 1.00 98.19 81 SER A C 1
ATOM 576 O O . SER A 1 81 ? -9.217 -6.657 0.185 1.00 98.19 81 SER A O 1
ATOM 578 N N . ALA A 1 82 ? -9.166 -4.444 0.501 1.00 97.62 82 ALA A N 1
ATOM 579 C CA . ALA A 1 82 ? -9.029 -4.491 1.958 1.00 97.62 82 ALA A CA 1
ATOM 580 C C . ALA A 1 82 ? -7.806 -5.319 2.412 1.00 97.62 82 ALA A C 1
ATOM 582 O O . ALA A 1 82 ? -6.673 -5.009 2.047 1.00 97.62 82 ALA A O 1
ATOM 583 N N . CYS A 1 83 ? -8.004 -6.365 3.220 1.00 97.94 83 CYS A N 1
ATOM 584 C CA . CYS A 1 83 ? -6.919 -7.182 3.772 1.00 97.94 83 CYS A CA 1
ATOM 585 C C . CYS A 1 83 ? -6.080 -7.888 2.693 1.00 97.94 83 CYS A C 1
ATOM 587 O O . CYS A 1 83 ? -4.920 -8.208 2.945 1.00 97.94 83 CYS A O 1
ATOM 589 N N . SER A 1 84 ? -6.639 -8.127 1.499 1.00 98.56 84 SER A N 1
ATOM 590 C CA . SER A 1 84 ? -5.928 -8.787 0.399 1.00 98.56 84 SER A CA 1
ATOM 591 C C . SER A 1 84 ? -5.212 -7.832 -0.554 1.00 98.56 84 SER A C 1
ATOM 593 O O . SER A 1 84 ? -4.500 -8.322 -1.428 1.00 98.56 84 SER A O 1
ATOM 595 N N . SER A 1 85 ? -5.319 -6.504 -0.385 1.00 98.69 85 SER A N 1
ATOM 596 C CA . SER A 1 85 ? -4.778 -5.523 -1.344 1.00 98.69 85 SER A CA 1
ATOM 597 C C . SER A 1 85 ? -3.305 -5.764 -1.691 1.00 98.69 85 SER A C 1
ATOM 599 O O . SER A 1 85 ? -2.920 -5.699 -2.855 1.00 98.69 85 SER A O 1
ATOM 601 N N . GLY A 1 86 ? -2.464 -6.074 -0.696 1.00 98.44 86 GLY A N 1
ATOM 602 C CA . GLY A 1 86 ? -1.041 -6.343 -0.931 1.00 98.44 86 GLY A CA 1
ATOM 603 C C . GLY A 1 86 ? -0.795 -7.616 -1.746 1.00 98.44 86 GLY A C 1
ATOM 604 O O . GLY A 1 86 ? 0.020 -7.620 -2.665 1.00 98.44 86 GLY A O 1
ATOM 605 N N . ALA A 1 87 ? -1.538 -8.687 -1.456 1.00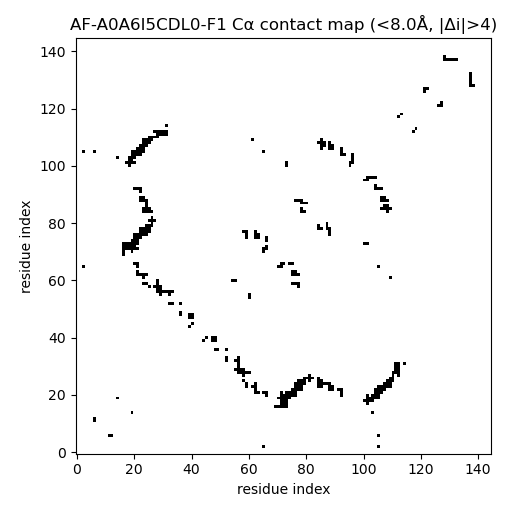 98.69 87 ALA A N 1
ATOM 606 C CA . ALA A 1 87 ? -1.450 -9.938 -2.208 1.00 98.69 87 ALA A CA 1
ATOM 607 C C . ALA A 1 87 ? -1.982 -9.771 -3.639 1.00 98.69 87 ALA A C 1
ATOM 609 O O . ALA A 1 87 ? -1.397 -10.295 -4.586 1.00 98.69 87 ALA A O 1
ATOM 610 N N . GLU A 1 88 ? -3.056 -9.001 -3.814 1.00 98.75 88 GLU A N 1
ATOM 611 C CA . GLU A 1 88 ? -3.591 -8.666 -5.131 1.00 98.75 88 GLU A CA 1
ATOM 612 C C . GLU A 1 88 ? -2.593 -7.847 -5.955 1.00 98.75 88 GLU A C 1
ATOM 614 O O . GLU A 1 88 ? -2.421 -8.113 -7.142 1.00 98.75 88 GLU A O 1
ATOM 619 N N . ALA A 1 89 ? -1.878 -6.910 -5.332 1.00 98.81 89 ALA A N 1
ATOM 620 C CA . ALA A 1 89 ? -0.834 -6.137 -5.995 1.00 98.81 89 ALA A CA 1
ATOM 621 C C . ALA A 1 89 ? 0.329 -7.014 -6.480 1.00 98.81 89 ALA A C 1
ATOM 623 O O . ALA A 1 89 ? 0.790 -6.859 -7.611 1.00 98.81 89 ALA A O 1
ATOM 624 N N . ILE A 1 90 ? 0.749 -7.996 -5.678 1.00 98.81 90 ILE A N 1
ATOM 625 C CA . ILE A 1 90 ? 1.744 -8.997 -6.089 1.00 98.81 90 ILE A CA 1
ATOM 626 C C . ILE A 1 90 ? 1.208 -9.850 -7.245 1.00 98.81 90 ILE A C 1
ATOM 628 O O . ILE A 1 90 ? 1.901 -10.059 -8.244 1.00 98.81 90 ILE A O 1
ATOM 632 N N . ALA A 1 91 ? -0.042 -10.313 -7.155 1.00 98.75 91 ALA A N 1
ATOM 633 C CA . ALA A 1 91 ? -0.674 -11.090 -8.216 1.00 98.75 91 ALA A CA 1
ATOM 634 C C . ALA A 1 91 ? -0.781 -10.294 -9.526 1.00 98.75 91 ALA A C 1
ATOM 636 O O . ALA A 1 91 ? -0.548 -10.855 -10.600 1.00 98.75 91 ALA A O 1
ATOM 637 N N . LEU A 1 92 ? -1.096 -8.999 -9.443 1.00 98.81 92 LEU A N 1
ATOM 638 C CA . LEU A 1 92 ? -1.110 -8.074 -10.569 1.00 98.81 92 LEU A CA 1
ATOM 639 C C . LEU A 1 92 ? 0.289 -7.901 -11.162 1.00 98.81 92 LEU A C 1
ATOM 641 O O . LEU A 1 92 ? 0.440 -8.073 -12.366 1.00 98.81 92 LEU A O 1
ATOM 645 N N . GLY A 1 93 ? 1.316 -7.658 -10.344 1.00 98.69 93 GLY A N 1
ATOM 646 C CA . GLY A 1 93 ? 2.697 -7.559 -10.826 1.00 98.69 93 GLY A CA 1
ATOM 647 C C . GLY A 1 93 ? 3.138 -8.812 -11.585 1.00 98.69 93 GLY A C 1
ATOM 648 O O . GLY A 1 93 ? 3.641 -8.729 -12.702 1.00 98.69 93 GLY A O 1
ATOM 649 N N . ALA A 1 94 ? 2.823 -9.993 -11.052 1.00 98.75 94 ALA A N 1
ATOM 650 C CA . ALA A 1 94 ? 3.091 -11.250 -11.740 1.00 98.75 94 ALA A CA 1
ATOM 651 C C . ALA A 1 94 ? 2.286 -11.407 -13.048 1.00 98.75 94 ALA A C 1
ATOM 653 O O . ALA A 1 94 ? 2.749 -12.066 -13.979 1.00 98.75 94 ALA A O 1
ATOM 654 N N . ARG A 1 95 ? 1.074 -10.837 -13.141 1.00 98.75 95 ARG A N 1
ATOM 655 C CA . ARG A 1 95 ? 0.287 -10.813 -14.388 1.00 98.75 95 ARG A CA 1
ATOM 656 C C . ARG A 1 95 ? 0.919 -9.896 -15.430 1.00 98.75 95 ARG A C 1
ATOM 658 O O . ARG A 1 95 ? 1.042 -10.348 -16.560 1.00 98.75 95 ARG A O 1
ATOM 665 N N . LEU A 1 96 ? 1.355 -8.693 -15.051 1.00 98.69 96 LEU A N 1
ATOM 666 C CA . LEU A 1 96 ? 2.030 -7.749 -15.952 1.00 98.69 96 LEU A CA 1
ATOM 667 C C . LEU A 1 96 ? 3.281 -8.379 -16.577 1.00 98.69 96 LEU A C 1
ATOM 669 O O . LEU A 1 96 ? 3.460 -8.317 -17.791 1.00 98.69 96 LEU A O 1
ATOM 673 N N . ILE A 1 97 ? 4.084 -9.079 -15.765 1.00 98.62 97 ILE A N 1
ATOM 674 C CA . ILE A 1 97 ? 5.267 -9.802 -16.254 1.00 98.62 97 ILE A CA 1
ATOM 675 C C . ILE A 1 97 ? 4.874 -10.909 -17.234 1.00 98.62 97 ILE A C 1
ATOM 677 O O . ILE A 1 97 ? 5.401 -10.986 -18.340 1.00 98.62 97 ILE A O 1
ATOM 681 N N . ARG A 1 98 ? 3.901 -11.758 -16.875 1.00 98.69 98 ARG A N 1
ATOM 682 C CA . ARG A 1 98 ? 3.451 -12.852 -17.756 1.00 98.69 98 ARG A CA 1
ATOM 683 C C . ARG A 1 98 ? 2.809 -12.367 -19.056 1.00 98.69 98 ARG A C 1
ATOM 685 O O . ARG A 1 98 ? 2.900 -13.067 -20.058 1.00 98.69 98 ARG A O 1
ATOM 692 N N . ALA A 1 99 ? 2.141 -11.217 -19.029 1.00 98.50 99 ALA A N 1
ATOM 693 C CA . ALA A 1 99 ? 1.542 -10.595 -20.204 1.00 98.50 99 ALA A CA 1
ATOM 694 C C . ALA A 1 99 ? 2.584 -9.909 -21.107 1.00 98.50 99 ALA A C 1
ATOM 696 O O . ALA A 1 99 ? 2.256 -9.510 -22.221 1.00 98.50 99 ALA A O 1
ATOM 697 N N . GLY A 1 100 ? 3.836 -9.791 -20.649 1.00 98.06 100 GLY A N 1
ATOM 698 C CA . GLY A 1 100 ? 4.891 -9.080 -21.360 1.00 98.06 100 GLY A CA 1
ATOM 699 C C . GLY A 1 100 ? 4.744 -7.561 -21.297 1.00 98.06 100 GLY A C 1
ATOM 700 O O . GLY A 1 100 ? 5.354 -6.876 -22.111 1.00 98.06 100 GLY A O 1
ATOM 701 N N . GLU A 1 101 ? 3.966 -7.024 -20.354 1.00 98.38 101 GLU A N 1
ATOM 702 C CA . GLU A 1 101 ? 3.750 -5.580 -20.167 1.00 98.38 101 GLU A CA 1
ATOM 703 C C . GLU A 1 101 ? 4.866 -4.920 -19.341 1.00 98.38 101 GLU A C 1
ATOM 705 O O . GLU A 1 101 ? 5.127 -3.732 -19.500 1.00 98.38 101 GLU A O 1
ATOM 710 N N . ALA A 1 102 ? 5.562 -5.689 -18.500 1.00 98.38 102 ALA A N 1
ATOM 711 C CA . ALA A 1 102 ? 6.717 -5.247 -17.720 1.00 98.38 102 ALA A CA 1
ATOM 712 C C . ALA A 1 102 ? 7.726 -6.395 -17.567 1.00 98.38 102 ALA A C 1
ATOM 714 O O . ALA A 1 102 ? 7.334 -7.558 -17.583 1.00 98.38 102 ALA A O 1
ATOM 715 N N . ASP A 1 103 ? 9.004 -6.080 -17.370 1.00 98.12 103 ASP A N 1
ATOM 716 C CA . ASP A 1 103 ? 10.049 -7.069 -17.057 1.00 98.12 103 ASP A CA 1
ATOM 717 C C . ASP A 1 103 ? 10.398 -7.062 -15.564 1.00 98.12 103 ASP A C 1
ATOM 719 O O . ASP A 1 103 ? 10.796 -8.081 -14.999 1.00 98.12 103 ASP A O 1
ATOM 723 N N . VAL A 1 104 ? 10.191 -5.918 -14.905 1.00 98.12 104 VAL A N 1
ATOM 724 C CA . VAL A 1 104 ? 10.405 -5.732 -13.469 1.00 98.12 104 VAL A CA 1
ATOM 725 C C . VAL A 1 104 ? 9.190 -5.028 -12.876 1.00 98.12 104 VAL A C 1
ATOM 727 O O . VAL A 1 104 ? 8.679 -4.055 -13.433 1.00 98.12 104 VAL A O 1
ATOM 730 N N . VAL A 1 105 ? 8.717 -5.504 -11.723 1.00 98.56 105 VAL A N 1
ATOM 731 C CA . VAL A 1 105 ? 7.625 -4.855 -10.990 1.00 98.56 105 VAL A CA 1
ATOM 732 C C . VAL A 1 105 ? 7.978 -4.743 -9.515 1.00 98.56 105 VAL A C 1
ATOM 734 O O . VAL A 1 105 ? 8.215 -5.753 -8.854 1.00 98.56 105 VAL A O 1
ATOM 737 N N . ILE A 1 106 ? 7.947 -3.524 -8.977 1.00 98.50 106 ILE A N 1
ATOM 738 C CA . ILE A 1 106 ? 8.015 -3.292 -7.531 1.00 98.50 106 ILE A CA 1
ATOM 739 C C . ILE A 1 106 ? 6.609 -3.507 -6.970 1.00 98.50 106 ILE A C 1
ATOM 741 O O . ILE A 1 106 ? 5.745 -2.637 -7.113 1.00 98.50 106 ILE A O 1
ATOM 745 N N . ALA A 1 107 ? 6.368 -4.676 -6.372 1.00 98.62 107 ALA A N 1
ATOM 746 C CA . ALA A 1 107 ? 5.043 -5.085 -5.916 1.00 98.62 107 ALA A CA 1
ATOM 747 C C . ALA A 1 107 ? 4.948 -5.294 -4.396 1.00 98.62 107 ALA A C 1
ATOM 749 O O . ALA A 1 107 ? 5.888 -5.782 -3.773 1.00 98.62 107 ALA A O 1
ATOM 750 N N . GLY A 1 108 ? 3.800 -4.970 -3.792 1.00 98.38 108 GLY A N 1
ATOM 751 C CA . GLY A 1 108 ? 3.567 -5.215 -2.366 1.00 98.38 108 GLY A CA 1
ATOM 752 C C . GLY A 1 108 ? 2.349 -4.495 -1.793 1.00 98.38 108 GLY A C 1
ATOM 753 O O . GLY A 1 108 ? 1.410 -4.153 -2.508 1.00 98.38 108 GLY A O 1
ATOM 754 N N . GLY A 1 109 ? 2.361 -4.247 -0.484 1.00 98.19 109 GLY A N 1
ATOM 755 C CA . GLY A 1 109 ? 1.295 -3.518 0.198 1.00 98.19 109 GLY A CA 1
ATOM 756 C C . GLY A 1 109 ? 1.809 -2.617 1.315 1.00 98.19 109 GLY A C 1
ATOM 757 O O . GLY A 1 109 ? 2.891 -2.838 1.854 1.00 98.19 109 GLY A O 1
ATOM 758 N N . THR A 1 110 ? 1.029 -1.595 1.655 1.00 97.94 110 THR A N 1
ATOM 759 C CA . THR A 1 110 ? 1.312 -0.682 2.768 1.00 97.94 110 THR A CA 1
ATOM 760 C C . THR A 1 110 ? 0.027 -0.237 3.454 1.00 97.94 110 THR A C 1
ATOM 762 O O . THR A 1 110 ? -1.023 -0.108 2.819 1.00 97.94 110 THR A O 1
ATOM 765 N N . GLU A 1 111 ? 0.110 0.022 4.756 1.00 97.69 111 GLU A N 1
ATOM 766 C CA . GLU A 1 111 ? -0.998 0.574 5.522 1.00 97.69 111 GLU A CA 1
ATOM 767 C C . GLU A 1 111 ? -0.496 1.402 6.714 1.00 97.69 111 GLU A C 1
ATOM 769 O O . GLU A 1 111 ? 0.548 1.118 7.299 1.00 97.69 111 GLU A O 1
ATOM 774 N N . ALA A 1 112 ? -1.253 2.439 7.070 1.00 95.94 112 ALA A N 1
ATOM 775 C CA . ALA A 1 112 ? -1.004 3.306 8.222 1.00 95.94 112 ALA A CA 1
ATOM 776 C C . ALA A 1 112 ? -2.319 3.750 8.891 1.00 95.94 112 ALA A C 1
ATOM 778 O O . ALA A 1 112 ? -2.432 4.862 9.416 1.00 95.94 112 ALA A O 1
ATOM 779 N N . ALA A 1 113 ? -3.319 2.870 8.869 1.00 95.25 113 ALA A N 1
ATOM 780 C CA . ALA A 1 113 ? -4.675 3.133 9.327 1.00 95.25 113 ALA A CA 1
ATOM 781 C C . ALA A 1 113 ? -4.918 2.832 10.814 1.00 95.25 113 ALA A C 1
ATOM 783 O O . ALA A 1 113 ? -6.040 2.515 11.189 1.00 95.25 113 ALA A O 1
ATOM 784 N N . ILE A 1 114 ? -3.911 2.942 11.684 1.00 96.50 114 ILE A N 1
ATOM 785 C CA . ILE A 1 114 ? -4.139 2.934 13.138 1.00 96.50 114 ILE A CA 1
ATOM 786 C C . ILE A 1 114 ? -4.480 4.367 13.557 1.00 96.50 114 ILE A C 1
ATOM 788 O O . ILE A 1 114 ? -3.596 5.187 13.807 1.00 96.50 114 ILE A O 1
ATOM 792 N N . THR A 1 115 ? -5.772 4.691 13.574 1.00 96.75 115 THR A N 1
ATOM 793 C CA . THR A 1 115 ? -6.313 5.994 13.985 1.00 96.75 115 THR A CA 1
ATOM 794 C C . THR A 1 115 ? -7.504 5.782 14.925 1.00 96.75 115 THR A C 1
ATOM 796 O O . THR A 1 115 ? -8.088 4.697 14.926 1.00 96.75 115 THR A O 1
ATOM 799 N N . PRO A 1 116 ? -7.904 6.782 15.735 1.00 96.62 116 PRO A N 1
ATOM 800 C CA . PRO A 1 116 ? -9.032 6.616 16.653 1.00 96.62 116 PRO A CA 1
ATOM 801 C C . PRO A 1 116 ? -10.314 6.138 15.959 1.00 96.62 116 PRO A C 1
ATOM 803 O O . PRO A 1 116 ? -10.970 5.224 16.450 1.00 96.62 116 PRO A O 1
ATOM 806 N N . ILE A 1 117 ? -10.637 6.698 14.787 1.00 96.88 117 ILE A N 1
ATOM 807 C CA . ILE A 1 117 ? -11.858 6.349 14.053 1.00 96.88 117 ILE A CA 1
ATOM 808 C C . ILE A 1 117 ? -11.816 4.935 13.463 1.00 96.88 117 ILE A C 1
ATOM 810 O O . ILE A 1 117 ? -12.817 4.225 13.518 1.00 96.88 117 ILE A O 1
ATOM 814 N N . THR A 1 118 ? -10.673 4.485 12.937 1.00 96.62 118 THR A N 1
ATOM 815 C CA . THR A 1 118 ? -10.562 3.135 12.367 1.00 96.62 118 THR A CA 1
ATOM 816 C C . THR A 1 118 ? -10.572 2.080 13.466 1.00 96.62 118 THR A C 1
ATOM 818 O O . THR A 1 118 ? -11.278 1.082 13.339 1.00 96.62 118 THR A O 1
ATOM 821 N N . VAL A 1 119 ? -9.873 2.322 14.581 1.00 96.94 119 VAL A N 1
ATOM 822 C CA . VAL A 1 119 ? -9.896 1.437 15.754 1.00 96.94 119 VAL A CA 1
ATOM 823 C C . VAL A 1 119 ? -11.309 1.351 16.328 1.00 96.94 119 VAL A C 1
ATOM 825 O O . VAL A 1 119 ? -11.800 0.246 16.550 1.00 96.94 119 VAL A O 1
ATOM 828 N N . ALA A 1 120 ? -11.998 2.483 16.506 1.00 97.75 120 ALA A N 1
ATOM 829 C CA . ALA A 1 120 ? -13.383 2.498 16.974 1.00 97.75 120 A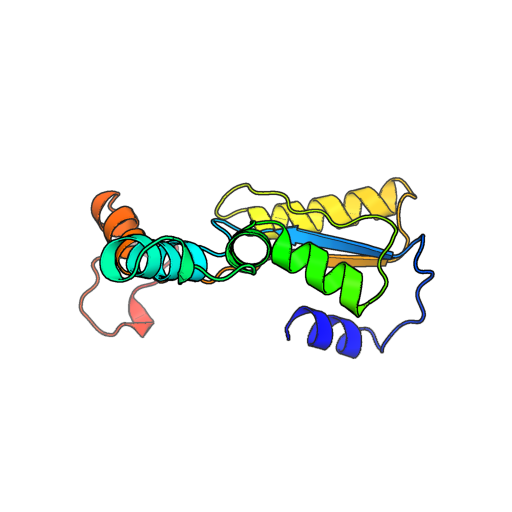LA A CA 1
ATOM 830 C C . ALA A 1 120 ? -14.322 1.745 16.018 1.00 97.75 120 ALA A C 1
ATOM 832 O O . ALA A 1 120 ? -15.143 0.948 16.468 1.00 97.75 120 ALA A O 1
ATOM 833 N N . GLY A 1 121 ? -14.170 1.944 14.705 1.00 97.62 121 GLY A N 1
ATOM 834 C CA . GLY A 1 121 ? -14.950 1.240 13.688 1.00 97.62 121 GLY A CA 1
ATOM 835 C C . GLY A 1 121 ? -14.772 -0.278 13.754 1.00 97.62 121 GLY A C 1
ATOM 836 O O . GLY A 1 121 ? -15.759 -1.008 13.851 1.00 97.62 121 GLY A O 1
ATOM 837 N N . PHE A 1 122 ? -13.528 -0.768 13.778 1.00 97.62 122 PHE A N 1
ATOM 838 C CA . PHE A 1 122 ? -13.256 -2.205 13.892 1.00 97.62 122 PHE A CA 1
ATOM 839 C C . PHE A 1 122 ? -13.667 -2.786 15.256 1.00 97.62 122 PHE A C 1
ATOM 841 O O . PHE A 1 122 ? -14.118 -3.931 15.317 1.00 97.62 122 PHE A O 1
ATOM 848 N N . ALA A 1 123 ? -13.571 -2.012 16.343 1.00 97.19 123 ALA A N 1
ATOM 849 C CA . ALA A 1 123 ? -14.060 -2.422 17.659 1.00 97.19 123 ALA A CA 1
ATOM 850 C C . ALA A 1 123 ? -15.590 -2.589 17.673 1.00 97.19 123 ALA A C 1
ATOM 852 O O . ALA A 1 123 ? -16.096 -3.601 18.165 1.00 97.19 123 ALA A O 1
ATOM 853 N N . GLN A 1 124 ? -16.322 -1.636 17.084 1.00 98.00 124 GLN A N 1
ATOM 854 C CA . GLN A 1 124 ? -17.782 -1.693 16.952 1.00 98.00 124 GLN A CA 1
ATOM 855 C C . GLN A 1 124 ? -18.238 -2.827 16.032 1.00 98.00 124 GLN A C 1
ATOM 857 O O . GLN A 1 124 ? -19.242 -3.473 16.316 1.00 98.00 124 GLN A O 1
ATOM 862 N N . ALA A 1 125 ? -17.468 -3.127 14.984 1.00 97.44 125 ALA A N 1
ATOM 863 C CA . ALA A 1 125 ? -17.682 -4.297 14.134 1.00 97.44 125 ALA A CA 1
ATOM 864 C C . ALA A 1 125 ? -17.333 -5.633 14.823 1.00 97.44 125 ALA A C 1
ATOM 866 O O . ALA A 1 125 ? -17.467 -6.686 14.209 1.00 97.44 125 ALA A O 1
ATOM 867 N N . GLN A 1 126 ? -16.864 -5.599 16.078 1.00 96.50 126 GLN A N 1
ATOM 868 C CA . GLN A 1 126 ? -16.398 -6.762 16.840 1.00 96.50 126 GLN A CA 1
ATOM 869 C C . GLN A 1 126 ? -15.273 -7.549 16.143 1.00 96.50 126 GLN A C 1
ATOM 871 O O . GLN A 1 126 ? -15.122 -8.745 16.368 1.00 96.50 126 GLN A O 1
ATOM 876 N N . ALA A 1 127 ? -14.469 -6.873 15.320 1.00 96.50 127 ALA A N 1
ATOM 877 C CA . ALA A 1 127 ? -13.380 -7.483 14.557 1.00 96.50 127 ALA A CA 1
ATOM 878 C C . ALA A 1 127 ? -12.028 -7.462 15.294 1.00 96.50 127 ALA A C 1
ATOM 880 O O . ALA A 1 127 ? -11.088 -8.135 14.876 1.00 96.50 127 ALA A O 1
ATOM 881 N N . LEU A 1 128 ? -11.905 -6.681 16.373 1.00 96.75 128 LEU A N 1
ATOM 882 C CA . LEU A 1 128 ? -10.695 -6.619 17.196 1.00 96.75 128 LEU A CA 1
ATOM 883 C C . LEU A 1 128 ? -10.783 -7.587 18.379 1.00 96.75 128 LEU A C 1
ATOM 885 O O . LEU A 1 128 ? -11.846 -7.745 18.984 1.00 96.75 128 LEU A O 1
ATOM 889 N N . SER A 1 129 ? -9.643 -8.183 18.741 1.00 95.31 129 SER A N 1
ATOM 890 C CA . SER A 1 129 ? -9.512 -8.966 19.973 1.00 95.31 129 SER A CA 1
ATOM 891 C C . SER A 1 129 ? -9.880 -8.111 21.190 1.00 95.31 129 SER A C 1
ATOM 893 O O . SER A 1 129 ? -9.499 -6.944 21.277 1.00 95.31 129 SER A O 1
ATOM 895 N N . ARG A 1 130 ? -10.626 -8.703 22.128 1.00 92.81 130 ARG A N 1
ATOM 896 C CA . ARG A 1 130 ? -10.980 -8.095 23.424 1.00 92.81 130 ARG A CA 1
ATOM 897 C C . ARG A 1 130 ? -10.083 -8.581 24.564 1.00 92.81 130 ARG A C 1
ATOM 899 O O . ARG A 1 130 ? -10.379 -8.294 25.716 1.00 92.81 130 ARG A O 1
ATOM 906 N N . TYR A 1 131 ? -9.039 -9.346 24.239 1.00 92.56 131 TYR A N 1
ATOM 907 C CA . TYR A 1 131 ? -8.080 -9.854 25.211 1.00 92.56 131 TYR A CA 1
ATOM 908 C C . TYR A 1 131 ? -7.407 -8.690 25.950 1.00 92.56 131 TYR A C 1
ATOM 910 O O . TYR A 1 131 ? -6.842 -7.796 25.321 1.00 92.56 131 TYR A O 1
ATOM 918 N N . ASP A 1 132 ? -7.488 -8.712 27.277 1.00 91.88 132 ASP A N 1
ATOM 919 C CA . ASP A 1 132 ? -7.074 -7.639 28.188 1.00 91.88 132 ASP A CA 1
ATOM 920 C C . ASP A 1 132 ? -5.821 -7.985 29.016 1.00 91.88 132 ASP A C 1
ATOM 922 O O . ASP A 1 132 ? -5.384 -7.186 29.844 1.00 91.88 132 ASP A O 1
ATOM 926 N N . GLY A 1 133 ? -5.221 -9.157 28.777 1.00 93.88 133 GLY A N 1
ATOM 927 C CA . GLY A 1 133 ? -3.931 -9.553 29.344 1.00 93.88 133 GLY A CA 1
ATOM 928 C C . GLY A 1 133 ? -2.734 -8.982 28.570 1.00 93.88 133 GLY A C 1
ATOM 929 O O . GLY A 1 133 ? -2.812 -7.932 27.941 1.00 93.88 133 GLY A O 1
ATOM 930 N N . GLU A 1 134 ? -1.609 -9.704 28.581 1.00 96.00 134 GLU A N 1
ATOM 931 C CA . GLU A 1 134 ? -0.378 -9.299 27.879 1.00 96.00 134 GLU A CA 1
ATOM 932 C C . GLU A 1 134 ? -0.602 -9.066 26.363 1.00 96.00 134 GLU A C 1
ATOM 934 O O . GLU A 1 134 ? -0.880 -10.034 25.648 1.00 96.00 134 GLU A O 1
ATOM 939 N N . PRO A 1 135 ? -0.449 -7.838 25.823 1.00 95.12 135 PRO A N 1
ATOM 940 C CA . PRO A 1 135 ? -0.782 -7.527 24.427 1.00 95.12 135 PRO A CA 1
ATOM 941 C C . PRO A 1 135 ? -0.104 -8.420 23.382 1.00 95.12 135 PRO A C 1
ATOM 943 O O . PRO A 1 135 ? -0.706 -8.723 22.350 1.00 95.12 135 PRO A O 1
ATOM 946 N N . ALA A 1 136 ? 1.116 -8.896 23.657 1.00 96.25 136 ALA A N 1
ATOM 947 C CA . ALA A 1 136 ? 1.831 -9.826 22.780 1.00 96.25 136 ALA A CA 1
ATOM 948 C C . ALA A 1 136 ? 1.087 -11.162 22.566 1.00 96.25 136 ALA A C 1
ATOM 950 O O . ALA A 1 136 ? 1.310 -11.840 21.565 1.00 96.25 136 ALA A O 1
ATOM 951 N N . CYS A 1 137 ? 0.171 -11.517 23.470 1.00 95.38 137 CYS A N 1
ATOM 952 C CA . CYS A 1 137 ? -0.649 -12.723 23.410 1.00 95.38 137 CYS A CA 1
ATOM 953 C C . CYS A 1 137 ? -2.033 -12.490 22.780 1.00 95.38 137 CYS A C 1
ATOM 955 O O . CYS A 1 137 ? -2.810 -13.433 22.704 1.00 95.38 137 CYS A O 1
ATOM 957 N N . ALA A 1 138 ? -2.384 -11.275 22.339 1.00 96.12 138 ALA A N 1
ATOM 958 C CA . ALA A 1 138 ? -3.746 -10.971 21.883 1.00 96.12 138 ALA A CA 1
ATOM 959 C C . ALA A 1 138 ? -4.104 -11.566 20.503 1.00 96.12 138 ALA A C 1
ATOM 961 O O . ALA A 1 138 ? -5.279 -11.827 20.238 1.00 96.12 138 ALA A O 1
ATOM 962 N N . SER A 1 139 ? -3.116 -11.768 19.621 1.00 96.75 139 SER A N 1
ATOM 963 C CA . SER A 1 139 ? -3.299 -12.351 18.281 1.00 96.75 139 SER A CA 1
ATOM 964 C C . SER A 1 139 ? -3.039 -13.855 18.315 1.00 96.75 139 SER A C 1
ATOM 966 O O . SER A 1 139 ? -1.893 -14.289 18.422 1.00 96.75 139 SER A O 1
ATOM 968 N N . ARG A 1 140 ? -4.108 -14.660 18.243 1.00 94.31 140 ARG A N 1
ATOM 969 C CA . ARG A 1 140 ? -4.049 -16.118 18.449 1.00 94.31 140 ARG A CA 1
ATOM 970 C C . ARG A 1 140 ? -4.771 -16.899 17.338 1.00 94.31 140 ARG A C 1
ATOM 972 O O . ARG A 1 140 ? -5.800 -17.521 17.599 1.00 94.31 140 ARG A O 1
ATOM 979 N N . PRO A 1 141 ? -4.282 -16.864 16.084 1.00 95.81 141 PRO A N 1
ATOM 980 C CA . PRO A 1 141 ? -4.910 -17.599 14.988 1.00 95.81 141 PRO A CA 1
ATOM 981 C C . PRO A 1 141 ? -5.047 -19.094 15.314 1.00 95.81 141 PRO A C 1
ATOM 983 O O . PRO A 1 141 ? -4.077 -19.719 15.736 1.00 95.81 141 PRO A O 1
ATOM 986 N N . PHE A 1 142 ? -6.238 -19.659 15.090 1.00 96.00 142 PHE A N 1
ATOM 987 C CA . PHE A 1 142 ? -6.569 -21.077 15.325 1.00 96.00 142 PHE A CA 1
ATOM 988 C C . PHE A 1 142 ? -6.476 -21.560 16.784 1.00 96.00 142 PHE A C 1
ATOM 990 O O . PHE A 1 142 ? -6.491 -22.770 17.018 1.00 96.00 142 PHE A O 1
ATOM 997 N N . ALA A 1 143 ? -6.385 -20.653 17.762 1.00 91.69 143 ALA A N 1
ATOM 998 C CA . ALA A 1 143 ? -6.518 -21.034 19.163 1.00 91.69 143 ALA A CA 1
ATOM 999 C C . ALA A 1 143 ? -7.913 -21.618 19.442 1.00 91.69 143 ALA A C 1
ATOM 1001 O O . ALA A 1 143 ? -8.882 -21.318 18.746 1.00 91.69 143 ALA A O 1
ATOM 1002 N N . ALA A 1 144 ? -7.974 -22.525 20.414 1.00 87.50 144 ALA A N 1
ATOM 1003 C CA . ALA A 1 144 ? -9.174 -23.302 20.708 1.00 87.50 144 ALA A CA 1
ATOM 1004 C C . ALA A 1 144 ? -10.196 -22.551 21.579 1.00 87.50 144 ALA A C 1
ATOM 1006 O O . ALA A 1 144 ? -11.349 -22.976 21.640 1.00 87.50 144 ALA A O 1
ATOM 1007 N N . ASP A 1 145 ? -9.754 -21.502 22.274 1.00 73.50 145 ASP A N 1
ATOM 1008 C CA . ASP A 1 145 ? -10.551 -20.622 23.131 1.00 73.50 145 ASP A CA 1
ATOM 1009 C C . ASP A 1 145 ? -11.064 -19.376 22.401 1.00 73.50 145 ASP A C 1
ATOM 1011 O O . ASP A 1 145 ? -10.300 -18.785 21.602 1.00 73.50 145 ASP A O 1
#

Radius of gyration: 18.65 Å; Cα contacts (8 Å, |Δi|>4): 219; chains: 1; bounding box: 39×52×51 Å

Nearest PDB structures (foldseek):
  2wgg-assembly1_A  TM=9.579E-01  e=2.875E-13  Mycobacterium tuberculosis
  4c6v-assembly1_A  TM=9.310E-01  e=1.183E-12  Mycobacterium tuberculosis H37Rv
  1e5m-assembly1_A-2  TM=9.666E-01  e=2.136E-11  Synechocystis sp. PCC 6803
  2gp6-assembly1_B  TM=8.962E-01  e=1.362E-11  Mycobacterium tuberculosis
  5sxo-assembly1_A-2  TM=9.630E-01  e=2.306E-10  Listeria monocytogenes ATCC 19115

pLDDT: mean 97.01, std 2.7, range [73.5, 98.81]

Sequence (145 aa):
VAAAEAWADAGTPEADPDRLASAVGTGIGGVRTLLKEDDVLETAGLRRVSPRTVPMLMPNAAASLISIEYGARAGAYTPVSACSSGAEAIALGARLIRAGEADVVIAGGTEAAITPITVAGFAQAQALSRYDGEPACASRPFAAD